Protein AF-A0A1J3CN14-F1 (afdb_monomer_lite)

Foldseek 3Di:
DWAKKWWAQEPVDPPIDIDIGDPVVLVVQQVPDDPPDPGTWIKRPFALVCVVPVVVVVVDDDDPVVPPVVDDDDGDGDIDTHPNHDDDDDDDPDDDDDDDDDDDDDDDD

InterPro domains:
  IPR003347 JmjC domain [PS51184] (36-109)
  IPR041667 Cupin-like domain 8 [PF13621] (17-107)

pLDDT: mean 92.44, std 7.73, range [60.28, 98.31]

Structure (mmCIF, N/CA/C/O backbone):
data_AF-A0A1J3CN14-F1
#
_entry.id   AF-A0A1J3CN14-F1
#
loop_
_atom_site.group_PDB
_atom_site.id
_atom_site.type_symbol
_atom_site.label_atom_id
_atom_site.label_alt_id
_atom_site.label_comp_id
_atom_site.label_asym_id
_atom_site.label_entity_id
_atom_site.label_seq_id
_atom_site.pdbx_PDB_ins_code
_atom_site.Cartn_x
_atom_site.Cartn_y
_atom_site.Cartn_z
_atom_site.occupancy
_atom_site.B_iso_or_equiv
_atom_site.auth_seq_id
_atom_site.auth_comp_id
_atom_site.auth_asym_id
_atom_site.auth_atom_id
_atom_site.pdbx_PDB_model_num
ATOM 1 N N . ARG A 1 1 ? 3.412 -10.934 12.738 1.00 88.69 1 ARG A N 1
ATOM 2 C CA . ARG A 1 1 ? 4.300 -9.919 12.120 1.00 88.69 1 ARG A CA 1
ATOM 3 C C . ARG A 1 1 ? 3.740 -8.526 12.441 1.00 88.69 1 ARG A C 1
ATOM 5 O O . ARG A 1 1 ? 2.516 -8.390 12.484 1.00 88.69 1 ARG A O 1
ATOM 12 N N . THR A 1 2 ? 4.585 -7.549 12.771 1.00 96.38 2 THR A N 1
ATOM 13 C CA . THR A 1 2 ? 4.204 -6.150 13.063 1.00 96.38 2 THR A CA 1
ATOM 14 C C . THR A 1 2 ? 4.349 -5.281 11.818 1.00 96.38 2 THR A C 1
ATOM 16 O O . THR A 1 2 ? 5.301 -5.467 11.072 1.00 96.38 2 THR A O 1
ATOM 19 N N . VAL A 1 3 ? 3.425 -4.351 11.591 1.00 97.31 3 VAL A N 1
ATOM 20 C CA . VAL A 1 3 ? 3.396 -3.454 10.428 1.00 97.31 3 VAL A CA 1
ATOM 21 C C . VAL A 1 3 ? 3.249 -2.000 10.879 1.00 97.31 3 VAL A C 1
ATOM 23 O O . VAL A 1 3 ? 2.529 -1.746 11.856 1.00 97.31 3 VAL A O 1
ATOM 26 N N . PRO A 1 4 ? 3.927 -1.050 10.214 1.00 97.50 4 PRO A N 1
ATOM 27 C CA . PRO A 1 4 ? 3.697 0.365 10.447 1.00 97.50 4 PRO A CA 1
ATOM 28 C C . PRO A 1 4 ? 2.340 0.758 9.861 1.00 97.50 4 PRO A C 1
ATOM 30 O O . PRO A 1 4 ? 1.968 0.331 8.766 1.00 97.50 4 PRO A O 1
ATOM 33 N N . VAL A 1 5 ? 1.590 1.563 10.602 1.00 96.88 5 VAL A N 1
ATOM 34 C CA . VAL A 1 5 ? 0.314 2.108 10.148 1.00 96.88 5 VAL A CA 1
ATOM 35 C C . VAL A 1 5 ? 0.229 3.587 10.475 1.00 96.88 5 VAL A C 1
ATOM 37 O O . VAL A 1 5 ? 0.582 4.019 11.571 1.00 96.88 5 VAL A O 1
ATOM 40 N N . GLU A 1 6 ? -0.269 4.359 9.525 1.00 96.75 6 GLU A N 1
ATOM 41 C CA . GLU A 1 6 ? -0.682 5.737 9.733 1.00 96.75 6 GLU A CA 1
ATOM 42 C C . GLU A 1 6 ? -2.041 5.762 10.429 1.00 96.75 6 GLU A C 1
ATOM 44 O O . GLU A 1 6 ? -2.938 4.989 10.080 1.00 96.75 6 GLU A O 1
ATOM 49 N N . VAL A 1 7 ? -2.193 6.642 11.414 1.00 94.19 7 VAL A N 1
ATOM 50 C CA . VAL A 1 7 ? -3.442 6.875 12.141 1.00 94.19 7 VAL A CA 1
ATOM 51 C C . VAL A 1 7 ? -3.788 8.353 12.034 1.00 94.19 7 VAL A C 1
ATOM 53 O O . VAL A 1 7 ? -2.951 9.202 12.338 1.00 94.19 7 VAL A O 1
ATOM 56 N N . GLY A 1 8 ? -5.016 8.641 11.608 1.00 91.12 8 GLY A N 1
ATOM 57 C CA . GLY A 1 8 ? -5.500 9.997 11.344 1.00 91.12 8 GLY A CA 1
ATOM 58 C C . GLY A 1 8 ? -5.773 10.240 9.859 1.00 91.12 8 GLY A C 1
ATOM 59 O O . GLY A 1 8 ? -5.596 9.359 9.016 1.00 91.12 8 GLY A O 1
ATOM 60 N N . LYS A 1 9 ? -6.230 11.448 9.518 1.00 88.56 9 LYS A N 1
ATOM 61 C CA . LYS A 1 9 ? -6.742 11.758 8.171 1.00 88.56 9 LYS A CA 1
ATOM 62 C C . LYS A 1 9 ? -5.689 11.663 7.056 1.00 88.56 9 LYS A C 1
ATOM 64 O O . LYS A 1 9 ? -5.998 11.134 5.990 1.00 88.56 9 LYS A O 1
ATOM 69 N N . ASN A 1 10 ? -4.507 12.246 7.258 1.00 90.19 10 ASN A N 1
ATOM 70 C CA . ASN A 1 10 ? -3.325 12.145 6.388 1.00 90.19 10 ASN A CA 1
ATOM 71 C C . ASN A 1 10 ? -2.117 12.838 7.042 1.00 90.19 10 ASN A C 1
ATOM 73 O O . ASN A 1 10 ? -2.291 13.601 7.988 1.00 90.19 10 ASN A O 1
ATOM 77 N N . TYR A 1 11 ? -0.921 12.640 6.481 1.00 89.38 11 TYR A N 1
ATOM 78 C CA . TYR A 1 11 ? 0.346 13.161 7.011 1.00 89.38 11 TYR A CA 1
ATOM 79 C C . TYR A 1 11 ? 0.493 14.695 7.040 1.00 89.38 11 TYR A C 1
ATOM 81 O O . TYR A 1 11 ? 1.484 15.192 7.567 1.00 89.38 11 TYR A O 1
ATOM 89 N N . LEU A 1 12 ? -0.452 15.466 6.486 1.00 93.44 12 LEU A N 1
ATOM 90 C CA . LEU A 1 12 ? -0.475 16.931 6.617 1.00 93.44 12 LEU A CA 1
ATOM 91 C C . LEU A 1 12 ? -1.304 17.404 7.821 1.00 93.44 12 LEU A C 1
ATOM 93 O O . LEU A 1 12 ? -1.328 18.599 8.113 1.00 93.44 12 LEU A O 1
ATOM 97 N N . CYS A 1 13 ? -2.028 16.508 8.495 1.00 91.94 13 CYS A N 1
ATOM 98 C CA . CYS A 1 13 ? -2.849 16.845 9.654 1.00 91.94 13 CYS A CA 1
ATOM 99 C C . CYS A 1 13 ? -2.041 16.747 10.959 1.00 91.94 13 CYS A C 1
ATOM 101 O O . CYS A 1 13 ? -1.181 15.887 11.112 1.00 91.94 13 CYS A O 1
ATOM 103 N N . THR A 1 14 ? -2.318 17.633 11.920 1.00 91.88 14 THR A N 1
ATOM 104 C CA . THR A 1 14 ? -1.562 17.742 13.186 1.00 91.88 14 THR A CA 1
ATOM 105 C C . THR A 1 14 ? -1.756 16.563 14.136 1.00 91.88 14 THR A C 1
ATOM 107 O O . THR A 1 14 ? -0.932 16.329 15.012 1.00 91.88 14 THR A O 1
ATOM 110 N N . ASP A 1 15 ? -2.876 15.864 14.001 1.00 89.81 15 ASP A N 1
ATOM 111 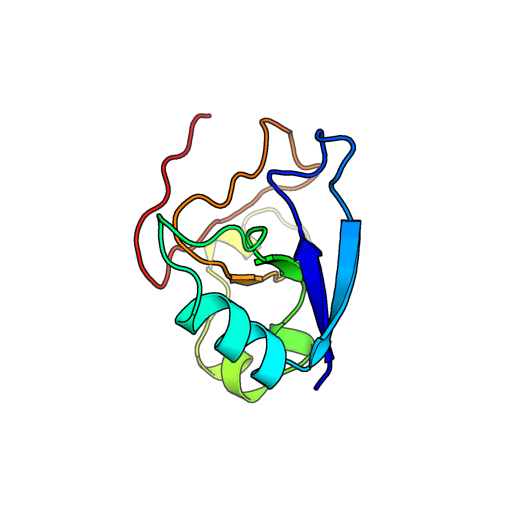C CA . ASP A 1 15 ? -3.265 14.671 14.751 1.00 89.81 15 ASP A CA 1
ATOM 112 C C . ASP A 1 15 ? -2.747 13.370 14.116 1.00 89.81 15 ASP A C 1
ATOM 114 O O . ASP A 1 15 ? -2.914 12.293 14.694 1.00 89.81 15 ASP A O 1
ATOM 118 N N . TRP A 1 16 ? -2.098 13.461 12.951 1.00 94.19 16 TRP A N 1
ATOM 119 C CA . TRP A 1 16 ? -1.496 12.313 12.293 1.00 94.19 16 TRP A CA 1
ATOM 120 C C . TRP A 1 16 ? -0.322 11.764 13.093 1.00 94.19 16 TRP A C 1
ATOM 122 O O . TRP A 1 16 ? 0.512 12.497 13.632 1.00 94.19 16 TRP A O 1
ATOM 132 N N . LYS A 1 17 ? -0.233 10.439 13.124 1.00 95.06 17 LYS A N 1
ATOM 133 C CA . LYS A 1 17 ? 0.874 9.715 13.744 1.00 95.06 17 LYS A CA 1
ATOM 134 C C . LYS A 1 17 ? 1.087 8.367 13.074 1.00 95.06 17 LYS A C 1
ATOM 136 O O . LYS A 1 17 ? 0.191 7.829 12.424 1.00 95.06 17 LYS A O 1
ATOM 141 N N . GLN A 1 18 ? 2.255 7.784 13.317 1.00 96.38 18 GLN A N 1
ATOM 142 C CA . GLN A 1 18 ? 2.546 6.397 12.971 1.00 96.38 18 GLN A CA 1
ATOM 143 C C . GLN A 1 18 ? 2.546 5.515 14.216 1.00 96.38 18 GLN A C 1
ATOM 145 O O . GLN A 1 18 ? 3.093 5.874 15.259 1.00 96.38 18 GLN A O 1
ATOM 150 N N . GLU A 1 19 ? 1.942 4.338 14.094 1.00 96.19 19 GLU A N 1
ATOM 151 C CA . GLU A 1 19 ? 1.954 3.295 15.114 1.00 96.19 19 GLU A CA 1
ATOM 152 C C . GLU A 1 19 ? 2.524 2.000 14.531 1.00 96.19 19 GLU A C 1
ATOM 154 O O . GLU A 1 19 ? 2.283 1.664 13.372 1.00 96.19 19 GLU A O 1
ATOM 159 N N . LEU A 1 20 ? 3.239 1.232 15.354 1.00 97.62 20 LEU A N 1
ATOM 160 C CA . LEU A 1 20 ? 3.627 -0.134 15.020 1.00 97.62 20 LEU A CA 1
ATOM 161 C C . LEU A 1 20 ? 2.636 -1.097 15.677 1.00 97.62 20 LEU A C 1
ATOM 163 O O . LEU A 1 20 ? 2.569 -1.190 16.903 1.00 97.62 20 LEU A O 1
ATOM 167 N N . VAL A 1 21 ? 1.861 -1.820 14.872 1.00 96.88 21 VAL A N 1
ATOM 168 C CA . VAL A 1 21 ? 0.826 -2.746 15.362 1.00 96.88 21 VAL A CA 1
ATOM 169 C C . VAL A 1 21 ? 1.007 -4.129 14.758 1.00 96.88 21 VAL A C 1
ATOM 171 O O . VAL A 1 21 ? 1.657 -4.292 13.731 1.00 96.88 21 VAL A O 1
ATOM 174 N N . THR A 1 22 ? 0.438 -5.168 15.369 1.00 97.25 22 THR A N 1
ATOM 175 C CA . THR A 1 22 ? 0.409 -6.483 14.712 1.00 97.25 22 THR A CA 1
ATOM 176 C C . THR A 1 22 ? -0.502 -6.436 13.487 1.00 97.25 22 THR A C 1
ATOM 178 O O . THR A 1 22 ? -1.523 -5.746 13.491 1.00 97.25 22 THR A O 1
ATOM 181 N N . PHE A 1 23 ? -0.171 -7.205 12.446 1.00 95.75 23 PHE A N 1
ATOM 182 C CA . PHE A 1 23 ? -0.998 -7.271 11.237 1.00 95.75 23 PHE A CA 1
ATOM 183 C C . PHE A 1 23 ? -2.442 -7.693 11.551 1.00 95.75 23 PHE A C 1
ATOM 185 O O . PHE A 1 23 ? -3.387 -7.082 11.063 1.00 95.75 23 PHE A O 1
ATOM 192 N N . SER A 1 24 ? -2.634 -8.651 12.465 1.00 95.88 24 SER A N 1
ATOM 193 C CA . SER A 1 24 ? -3.967 -9.039 12.944 1.00 95.88 24 SER A CA 1
ATOM 194 C C . SER A 1 24 ? -4.712 -7.871 13.592 1.00 95.88 24 SER A C 1
ATOM 196 O O . SER A 1 24 ? -5.890 -7.669 13.307 1.00 95.88 24 SER A O 1
ATOM 198 N N . LYS A 1 25 ? -4.035 -7.056 14.416 1.00 95.62 25 LYS A N 1
ATOM 199 C CA . LYS A 1 25 ? -4.668 -5.892 15.046 1.00 95.62 25 LYS A CA 1
ATOM 200 C C . LYS A 1 25 ? -5.066 -4.835 14.022 1.00 95.62 25 LYS A C 1
ATOM 202 O O . LYS A 1 25 ? -6.116 -4.213 14.151 1.00 95.62 25 LYS A O 1
ATOM 207 N N . PHE A 1 26 ? -4.241 -4.644 13.001 1.00 95.25 26 PHE A N 1
ATOM 208 C CA . PHE A 1 26 ? -4.561 -3.775 11.879 1.00 95.25 26 PHE A CA 1
ATOM 209 C C . PHE A 1 26 ? -5.800 -4.261 11.106 1.00 95.25 26 PHE A C 1
ATOM 211 O O . PHE A 1 26 ? -6.717 -3.473 10.878 1.00 95.25 26 PHE A O 1
ATOM 218 N N . LEU A 1 27 ? -5.896 -5.561 10.800 1.00 94.25 27 LEU A N 1
ATOM 219 C CA . LEU A 1 27 ? -7.082 -6.149 10.162 1.00 94.25 27 LEU A CA 1
ATOM 220 C C . LEU A 1 27 ? -8.354 -5.969 11.004 1.00 94.25 27 LEU A C 1
ATOM 222 O O . LEU A 1 27 ? -9.415 -5.664 10.457 1.00 94.25 27 LEU A O 1
ATOM 226 N N . GLU A 1 28 ? -8.258 -6.121 12.328 1.00 93.25 28 GLU A N 1
ATOM 227 C CA . GLU A 1 28 ? -9.369 -5.821 13.239 1.00 93.25 28 GLU A CA 1
ATOM 228 C C . GLU A 1 28 ? -9.811 -4.359 13.125 1.00 93.25 28 GLU A C 1
ATOM 230 O O . GLU A 1 28 ? -11.005 -4.109 12.967 1.00 93.25 28 GLU A O 1
ATOM 235 N N . ARG A 1 29 ? -8.865 -3.404 13.156 1.00 91.50 29 ARG A N 1
ATOM 236 C CA . ARG A 1 29 ? -9.155 -1.962 13.032 1.00 91.50 29 ARG A CA 1
ATOM 237 C C . ARG A 1 29 ? -9.858 -1.633 11.714 1.00 91.50 29 ARG A C 1
ATOM 239 O O . ARG A 1 29 ? -10.809 -0.858 11.719 1.00 91.50 29 ARG A O 1
ATOM 246 N N . ILE A 1 30 ? -9.434 -2.231 10.598 1.00 90.50 30 ILE A N 1
ATOM 247 C CA . ILE A 1 30 ? -10.097 -2.022 9.300 1.00 90.50 30 ILE A CA 1
ATOM 248 C C . ILE A 1 30 ? -11.514 -2.601 9.314 1.00 90.50 30 ILE A C 1
ATOM 250 O O . ILE A 1 30 ? -12.445 -1.941 8.862 1.00 90.50 30 ILE A O 1
ATOM 254 N N . ARG A 1 31 ? -11.703 -3.817 9.843 1.00 88.00 31 ARG A N 1
ATOM 255 C CA . ARG A 1 31 ? -13.024 -4.470 9.889 1.00 88.00 31 ARG A CA 1
ATOM 256 C C . ARG A 1 31 ? -14.041 -3.715 10.738 1.00 88.00 31 ARG A C 1
ATOM 258 O O . ARG A 1 31 ? -15.233 -3.783 10.449 1.00 88.00 31 ARG A O 1
ATOM 265 N N . THR A 1 32 ? -13.597 -3.059 11.806 1.00 85.19 32 THR A N 1
ATOM 266 C CA . THR A 1 32 ? -14.474 -2.304 12.710 1.00 85.19 32 THR A CA 1
ATOM 267 C C . THR A 1 32 ? -14.642 -0.844 12.309 1.00 85.19 32 THR A C 1
ATOM 269 O O . THR A 1 32 ? -15.492 -0.173 12.897 1.00 85.19 32 THR A O 1
ATOM 272 N N . ASN A 1 33 ? -13.896 -0.362 11.307 1.00 77.31 33 ASN A N 1
ATOM 273 C CA . ASN A 1 33 ? -1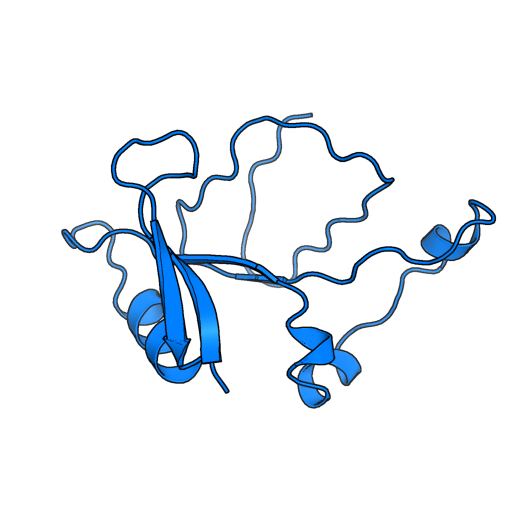4.025 0.992 10.786 1.00 77.31 33 ASN A CA 1
ATOM 274 C C . ASN A 1 33 ? -15.418 1.170 10.162 1.00 77.31 33 ASN A C 1
ATOM 276 O O . ASN A 1 33 ? -15.714 0.658 9.080 1.00 77.31 33 ASN A O 1
ATOM 280 N N . LYS A 1 34 ? -16.302 1.853 10.893 1.00 70.81 34 LYS A N 1
ATOM 281 C CA . LYS A 1 34 ? -17.642 2.209 10.429 1.00 70.81 34 LYS A CA 1
ATOM 282 C C . LYS A 1 34 ? -17.674 3.709 10.137 1.00 70.81 34 LYS A C 1
ATOM 284 O O . LYS A 1 34 ? -17.090 4.469 10.907 1.00 70.81 34 LYS A O 1
ATOM 289 N N . PRO A 1 35 ? -18.447 4.162 9.134 1.00 63.34 35 PRO A N 1
ATOM 290 C CA . PRO A 1 35 ? -18.577 5.588 8.813 1.00 63.34 35 PRO A CA 1
ATOM 291 C C . PRO A 1 35 ? -19.020 6.464 9.998 1.00 63.34 35 PRO A C 1
ATOM 293 O O . PRO A 1 35 ? -18.769 7.661 10.006 1.00 63.34 35 PRO A O 1
ATOM 296 N N . SER A 1 36 ? -19.687 5.873 10.996 1.00 60.28 36 SER A N 1
ATOM 297 C CA . SER A 1 36 ? -20.183 6.541 12.204 1.00 60.28 36 SER A CA 1
ATOM 298 C C . SER A 1 36 ? -19.319 6.315 13.452 1.00 60.28 36 SER A C 1
ATOM 300 O O . SER A 1 36 ? -19.732 6.694 14.546 1.00 60.28 36 SER A O 1
ATOM 302 N N . SER A 1 37 ? -18.180 5.626 13.340 1.00 63.72 37 SER A N 1
ATOM 303 C CA . SER A 1 37 ? -17.288 5.398 14.480 1.00 63.72 37 SER A CA 1
ATOM 304 C C . SER A 1 37 ? -16.321 6.567 14.636 1.00 63.72 37 SER A C 1
ATOM 306 O O . SER A 1 37 ? -15.714 6.989 13.661 1.00 63.72 37 SER A O 1
ATOM 308 N N . SER A 1 38 ? -16.123 7.044 15.865 1.00 64.94 38 SER A N 1
ATOM 309 C CA . SER A 1 38 ? -15.115 8.054 16.224 1.00 64.94 38 SER A CA 1
ATOM 310 C C . SER A 1 38 ? -13.674 7.518 16.173 1.00 64.94 38 SER A C 1
ATOM 312 O O . SER A 1 38 ? -12.797 8.034 16.859 1.00 64.94 38 SER A O 1
ATOM 314 N N . VAL A 1 39 ? -13.444 6.405 15.472 1.00 70.75 39 VAL A N 1
ATOM 315 C CA . VAL A 1 39 ? -12.146 5.737 15.414 1.00 70.75 39 VAL A CA 1
ATOM 316 C C . VAL A 1 39 ? -11.389 6.295 14.222 1.00 70.75 39 VAL A C 1
ATOM 318 O O . VAL A 1 39 ? -11.838 6.162 13.084 1.00 70.75 39 VAL A O 1
ATOM 321 N N . GLU A 1 40 ? -10.232 6.890 14.501 1.00 80.38 40 GLU A N 1
ATOM 322 C CA . GLU A 1 40 ? -9.335 7.418 13.478 1.00 80.38 40 GLU A CA 1
ATOM 323 C C . GLU A 1 40 ? -9.002 6.347 12.424 1.00 80.38 40 GLU A C 1
ATOM 325 O O . GLU A 1 40 ? -8.688 5.197 12.777 1.00 80.38 40 GLU A O 1
ATOM 330 N N . PRO A 1 41 ? -9.070 6.683 11.122 1.00 86.25 41 PRO A N 1
ATOM 331 C CA . PRO A 1 41 ? -8.756 5.733 10.071 1.00 86.25 41 PRO A CA 1
ATOM 332 C C . PRO A 1 41 ? -7.309 5.264 10.216 1.00 86.25 41 PRO A C 1
ATOM 334 O O . PRO A 1 41 ? -6.414 6.026 10.574 1.00 86.25 41 PRO A O 1
ATOM 337 N N . THR A 1 42 ? -7.099 3.973 9.960 1.00 93.69 42 THR A N 1
ATOM 338 C CA . THR A 1 42 ? -5.775 3.354 9.985 1.00 93.69 42 THR A CA 1
ATOM 339 C C . THR A 1 42 ? -5.389 2.953 8.569 1.00 93.69 42 THR A C 1
ATOM 341 O O . THR A 1 42 ? -6.153 2.253 7.902 1.00 93.69 42 THR A O 1
ATOM 344 N N . TYR A 1 43 ? -4.213 3.374 8.120 1.00 96.62 43 TYR A N 1
ATOM 345 C CA . TYR A 1 43 ? -3.740 3.170 6.757 1.00 96.62 43 TYR A CA 1
ATOM 346 C C . TYR A 1 43 ? -2.323 2.593 6.766 1.00 96.62 43 TYR A C 1
ATOM 348 O O . TYR A 1 43 ? -1.388 3.226 7.240 1.00 96.62 43 TYR A O 1
ATOM 356 N N . LEU A 1 44 ? -2.153 1.378 6.248 1.00 97.69 44 LEU A N 1
ATOM 357 C CA . LEU A 1 44 ? -0.834 0.847 5.920 1.00 97.69 44 LEU A CA 1
ATOM 358 C C . LEU A 1 44 ? -0.458 1.434 4.562 1.00 97.69 44 LEU A C 1
ATOM 360 O O . LEU A 1 44 ? -1.000 1.024 3.535 1.00 97.69 44 LEU A O 1
ATOM 364 N N . ALA A 1 45 ? 0.412 2.433 4.574 1.00 96.75 45 ALA A N 1
ATOM 365 C CA . ALA A 1 45 ? 0.849 3.148 3.387 1.00 96.75 45 ALA A CA 1
ATOM 366 C C . ALA A 1 45 ? 2.340 2.917 3.159 1.00 96.75 45 ALA A C 1
ATOM 368 O O . ALA A 1 45 ? 3.109 2.885 4.116 1.00 96.75 45 ALA A O 1
ATOM 369 N N . GLN A 1 46 ? 2.728 2.773 1.888 1.00 95.19 46 GLN A N 1
ATOM 370 C CA . GLN A 1 46 ? 4.129 2.779 1.456 1.00 95.19 46 GLN A CA 1
ATOM 371 C C . GLN A 1 46 ? 5.024 1.793 2.234 1.00 95.19 46 GLN A C 1
ATOM 373 O O . GLN A 1 46 ? 6.147 2.114 2.613 1.00 95.19 46 GLN A O 1
ATOM 378 N N . HIS A 1 47 ? 4.516 0.585 2.493 1.00 96.75 47 HIS A N 1
ATOM 379 C CA . HIS A 1 47 ? 5.245 -0.430 3.260 1.00 96.75 47 HIS A CA 1
ATOM 380 C C . HIS A 1 47 ? 5.648 -1.607 2.365 1.00 96.75 47 HIS A C 1
ATOM 382 O O . HIS A 1 47 ? 4.762 -2.129 1.677 1.00 96.75 47 HIS A O 1
ATOM 388 N N . PRO A 1 48 ? 6.908 -2.087 2.397 1.00 96.69 48 PRO A N 1
ATOM 389 C CA . PRO A 1 48 ? 7.362 -3.263 1.649 1.00 96.69 48 PRO A CA 1
ATOM 390 C C . PRO A 1 48 ? 6.820 -4.565 2.264 1.00 96.69 48 PRO A C 1
ATOM 392 O O . PRO A 1 48 ? 7.541 -5.420 2.779 1.00 96.69 48 PRO A O 1
ATOM 395 N N . LEU A 1 49 ? 5.494 -4.715 2.252 1.00 96.88 49 LEU A N 1
ATOM 396 C CA . LEU A 1 49 ? 4.784 -5.813 2.903 1.00 96.88 49 LEU A CA 1
ATOM 397 C C . LEU A 1 49 ? 5.159 -7.174 2.308 1.00 96.88 49 LEU A C 1
ATOM 399 O O . LEU A 1 49 ? 5.152 -8.168 3.027 1.00 96.88 49 LEU A O 1
ATOM 403 N N . PHE A 1 50 ? 5.495 -7.213 1.021 1.00 96.56 50 PHE A N 1
ATOM 404 C CA . PHE A 1 50 ? 5.822 -8.439 0.296 1.00 96.56 50 PHE A CA 1
ATOM 405 C C . PHE A 1 50 ? 7.206 -8.990 0.655 1.00 96.56 50 PHE A C 1
ATOM 407 O O . PHE A 1 50 ? 7.380 -10.202 0.667 1.00 96.56 50 PHE A O 1
ATOM 414 N N . ASP A 1 51 ? 8.145 -8.126 1.051 1.00 94.50 51 ASP A N 1
ATOM 415 C CA . ASP A 1 51 ? 9.434 -8.550 1.619 1.00 94.50 51 ASP A CA 1
ATOM 416 C C . ASP A 1 51 ? 9.250 -9.075 3.047 1.00 94.50 51 ASP A C 1
ATOM 418 O O . ASP A 1 51 ? 10.003 -9.914 3.544 1.00 94.50 51 ASP A O 1
ATOM 422 N N . GLN A 1 52 ? 8.219 -8.574 3.735 1.00 95.06 52 GLN A N 1
ATOM 423 C CA . GLN A 1 52 ? 7.875 -9.026 5.070 1.00 95.06 52 GLN A CA 1
ATOM 424 C C . GLN A 1 52 ? 7.025 -10.298 5.061 1.00 95.06 52 GLN A C 1
ATOM 426 O O . GLN A 1 52 ? 7.054 -11.012 6.058 1.00 95.06 52 GLN A O 1
ATOM 431 N N . ILE A 1 53 ? 6.237 -10.585 4.025 1.00 95.31 53 ILE A N 1
ATOM 432 C CA . ILE A 1 53 ? 5.321 -11.734 3.946 1.00 95.31 53 ILE A CA 1
ATOM 433 C C . ILE A 1 53 ? 5.476 -12.387 2.572 1.00 95.31 53 ILE A C 1
ATOM 435 O O . ILE A 1 53 ? 4.733 -12.073 1.644 1.00 95.31 53 ILE A O 1
ATOM 439 N N . ASN A 1 54 ? 6.444 -13.298 2.461 1.00 95.12 54 ASN A N 1
ATOM 440 C CA . ASN A 1 54 ? 6.794 -13.959 1.201 1.00 95.12 54 ASN A CA 1
ATOM 441 C C . ASN A 1 54 ? 5.603 -14.674 0.554 1.00 95.12 54 ASN A C 1
ATOM 443 O O . ASN A 1 54 ? 5.486 -14.677 -0.660 1.00 95.12 54 ASN A O 1
ATOM 447 N N . GLU A 1 55 ? 4.676 -15.206 1.348 1.00 97.06 55 GLU A N 1
ATOM 448 C CA . GLU A 1 55 ? 3.479 -15.864 0.825 1.00 97.06 55 GLU A CA 1
ATOM 449 C C . GLU A 1 55 ? 2.606 -14.905 -0.007 1.00 97.06 55 GLU A C 1
ATOM 451 O O . GLU A 1 55 ? 1.992 -15.327 -0.975 1.00 97.06 55 GLU A O 1
ATOM 456 N N . LEU A 1 56 ? 2.591 -13.602 0.315 1.00 96.50 56 LEU A N 1
ATOM 457 C CA . LEU A 1 56 ? 1.903 -12.585 -0.496 1.00 96.50 56 LEU A CA 1
ATOM 458 C C . LEU A 1 56 ? 2.714 -12.170 -1.729 1.00 96.50 56 LEU A C 1
ATOM 460 O O . LEU A 1 56 ? 2.164 -11.596 -2.667 1.00 96.50 56 LEU A O 1
ATOM 464 N N . ARG A 1 57 ? 4.034 -12.386 -1.716 1.00 96.38 57 ARG A N 1
ATOM 465 C CA . ARG A 1 57 ? 4.916 -12.061 -2.843 1.00 96.38 57 ARG A CA 1
ATOM 466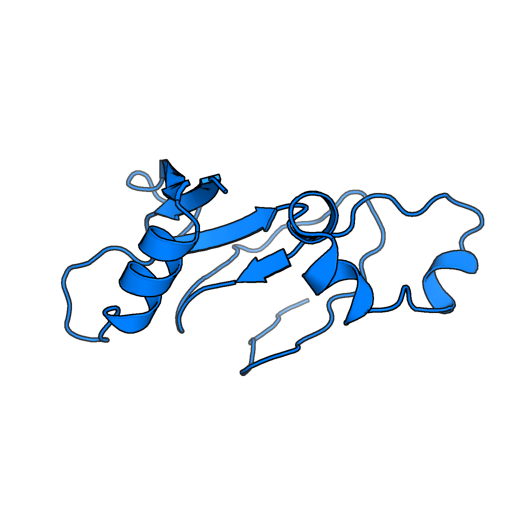 C C . ARG A 1 57 ? 4.680 -13.000 -4.023 1.00 96.38 57 ARG A C 1
ATOM 468 O O . ARG A 1 57 ? 4.857 -12.557 -5.159 1.00 96.38 57 ARG A O 1
ATOM 475 N N . ASP A 1 58 ? 4.270 -14.234 -3.741 1.00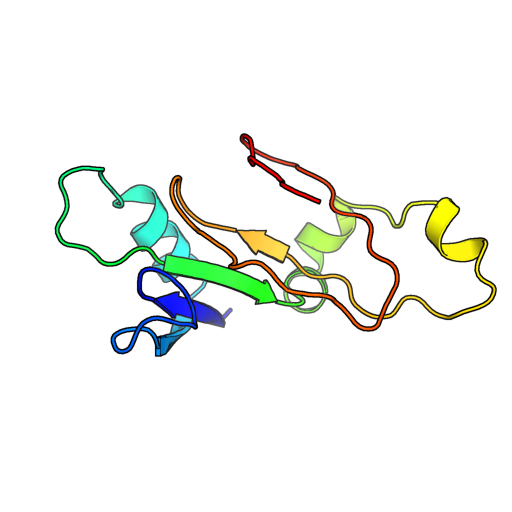 97.38 58 ASP A N 1
ATOM 476 C CA . ASP A 1 58 ? 3.942 -15.262 -4.734 1.00 97.38 58 ASP A CA 1
ATOM 477 C C . ASP A 1 58 ? 2.640 -14.951 -5.497 1.00 97.38 58 ASP A C 1
ATOM 479 O O . ASP A 1 58 ? 2.459 -15.409 -6.624 1.00 97.38 58 ASP A O 1
ATOM 483 N N . ASP A 1 59 ? 1.771 -14.105 -4.932 1.00 98.00 59 ASP A N 1
ATOM 484 C CA . ASP A 1 59 ? 0.497 -13.697 -5.541 1.00 98.00 59 ASP A CA 1
ATOM 485 C C . ASP A 1 59 ? 0.640 -12.555 -6.567 1.00 98.00 59 ASP A C 1
ATOM 487 O O . ASP A 1 59 ? -0.343 -12.148 -7.194 1.00 98.00 59 ASP A O 1
ATOM 491 N N . ILE A 1 60 ? 1.845 -11.997 -6.737 1.00 97.38 60 ILE A N 1
ATOM 492 C CA . ILE A 1 60 ? 2.096 -10.842 -7.609 1.00 97.38 60 ILE A CA 1
ATOM 493 C C . ILE A 1 60 ? 3.330 -11.029 -8.494 1.00 97.38 60 ILE A C 1
ATOM 495 O O . ILE A 1 60 ? 4.302 -11.700 -8.148 1.00 97.38 60 ILE A O 1
ATOM 499 N N . CYS A 1 61 ? 3.332 -10.350 -9.640 1.00 96.56 61 CYS A N 1
ATOM 500 C CA . CYS A 1 61 ? 4.477 -10.272 -10.539 1.00 96.56 61 CYS A CA 1
ATOM 501 C C . CYS A 1 61 ? 4.921 -8.820 -10.752 1.00 96.56 61 CYS A C 1
ATOM 503 O O . CYS A 1 61 ? 4.164 -7.874 -10.525 1.00 96.56 61 CYS A O 1
ATOM 505 N N . ILE A 1 62 ? 6.171 -8.648 -11.184 1.00 95.62 62 ILE A N 1
ATOM 506 C CA . ILE A 1 62 ? 6.679 -7.348 -11.625 1.00 95.62 62 ILE A CA 1
ATOM 507 C C . ILE A 1 62 ? 6.259 -7.158 -13.088 1.00 95.62 62 ILE A C 1
ATOM 509 O O . ILE A 1 62 ? 6.569 -8.033 -13.894 1.00 95.62 62 ILE A O 1
ATOM 513 N N . PRO A 1 63 ? 5.566 -6.062 -13.453 1.00 95.44 63 PRO A N 1
ATOM 514 C CA . PRO A 1 63 ? 5.196 -5.809 -14.842 1.00 95.44 63 PRO A CA 1
ATOM 515 C C . PRO A 1 63 ? 6.424 -5.667 -15.749 1.00 95.44 63 PRO A C 1
ATOM 517 O O . PRO A 1 63 ? 7.364 -4.954 -15.400 1.00 95.44 63 PRO A O 1
ATOM 520 N N . ASP A 1 64 ? 6.377 -6.247 -16.952 1.00 94.06 64 ASP A N 1
ATOM 521 C CA . ASP A 1 64 ? 7.500 -6.223 -17.906 1.00 94.06 64 ASP A CA 1
ATOM 522 C C . ASP A 1 64 ? 7.981 -4.799 -18.248 1.00 94.06 64 ASP A C 1
ATOM 524 O O . ASP A 1 64 ? 9.165 -4.561 -18.489 1.00 94.06 64 ASP A O 1
ATOM 528 N N . TYR A 1 65 ? 7.077 -3.815 -18.201 1.00 93.50 65 TYR A N 1
ATOM 529 C CA . TYR A 1 65 ? 7.392 -2.401 -18.426 1.00 93.50 65 TYR A CA 1
ATOM 530 C C . TYR A 1 65 ? 8.450 -1.843 -17.465 1.00 93.50 65 TYR A C 1
ATOM 532 O O . TYR A 1 65 ? 9.161 -0.905 -17.826 1.00 93.50 65 TYR A O 1
ATOM 540 N N . CYS A 1 66 ? 8.596 -2.419 -16.268 1.00 93.12 66 CYS A N 1
ATOM 541 C CA . CYS A 1 66 ? 9.609 -1.999 -15.303 1.00 93.12 66 CYS A CA 1
ATOM 542 C C . CYS A 1 66 ? 11.044 -2.206 -15.817 1.00 93.12 66 CYS A C 1
ATOM 544 O O . CYS A 1 66 ? 11.948 -1.520 -15.350 1.00 93.12 66 CYS A O 1
ATOM 546 N N . PHE A 1 67 ? 11.261 -3.091 -16.794 1.00 91.12 67 PHE A N 1
ATOM 547 C CA . PHE A 1 67 ? 12.593 -3.391 -17.333 1.00 91.12 67 PHE A CA 1
ATOM 548 C C . PHE A 1 67 ? 13.004 -2.493 -18.511 1.00 91.12 67 PHE A C 1
ATOM 550 O O . PHE A 1 67 ? 14.152 -2.533 -18.946 1.00 91.12 67 PHE A O 1
ATOM 557 N N . VAL A 1 68 ? 12.099 -1.654 -19.029 1.00 91.69 68 VAL A N 1
ATOM 558 C CA . VAL A 1 68 ? 12.362 -0.822 -20.220 1.00 91.69 68 VAL A CA 1
ATOM 559 C C . VAL A 1 68 ? 13.301 0.352 -19.915 1.00 91.69 68 VAL A C 1
ATOM 561 O O . VAL A 1 68 ? 14.047 0.792 -20.785 1.00 91.69 68 VAL A O 1
ATOM 564 N N . GLY A 1 69 ? 13.289 0.866 -18.682 1.00 84.56 69 GLY A N 1
ATOM 565 C CA . GLY A 1 69 ? 14.006 2.089 -18.303 1.00 84.56 69 GLY A CA 1
ATOM 566 C C . GLY A 1 69 ? 15.512 1.934 -18.060 1.00 84.56 69 GLY A C 1
ATOM 567 O O . GLY A 1 69 ? 16.160 2.921 -17.725 1.00 84.56 69 GLY A O 1
ATOM 568 N N . GLY A 1 70 ? 16.070 0.722 -18.170 1.00 80.19 70 GLY A N 1
ATOM 569 C CA . GLY A 1 70 ? 17.498 0.452 -17.931 1.00 80.19 70 GLY A CA 1
ATOM 570 C C . GLY A 1 70 ? 17.972 0.650 -16.482 1.00 80.19 70 GLY A C 1
ATOM 571 O O . GLY A 1 70 ? 19.170 0.572 -16.224 1.00 80.19 70 GLY A O 1
ATOM 572 N N . GLY A 1 71 ? 17.053 0.918 -15.550 1.00 82.75 71 GLY A N 1
ATOM 573 C CA . GLY A 1 71 ? 17.316 1.038 -14.117 1.00 82.75 71 GLY A CA 1
ATOM 574 C C . GLY A 1 71 ? 16.860 -0.190 -13.331 1.00 82.75 71 GLY A C 1
ATOM 575 O O . GLY A 1 71 ? 16.189 -1.077 -13.858 1.00 82.75 71 GLY A O 1
ATOM 576 N N . GLU A 1 72 ? 17.208 -0.223 -12.048 1.00 86.31 72 GLU A N 1
ATOM 577 C CA . GLU A 1 72 ? 16.774 -1.273 -11.125 1.00 86.31 72 GLU A CA 1
ATOM 578 C C . GLU A 1 72 ? 15.398 -0.963 -10.523 1.00 86.31 72 GLU A C 1
ATOM 580 O O . GLU A 1 72 ? 15.029 0.200 -10.312 1.00 86.31 72 GLU A O 1
ATOM 585 N N . LEU A 1 73 ? 14.648 -2.022 -10.209 1.00 88.25 73 LEU A N 1
ATOM 586 C CA . LEU A 1 73 ? 13.391 -1.917 -9.476 1.00 88.25 73 LEU A CA 1
ATOM 587 C C . LEU A 1 73 ? 13.656 -1.297 -8.096 1.00 88.25 73 LEU A C 1
ATOM 589 O O . LEU A 1 73 ? 14.423 -1.845 -7.314 1.00 88.25 73 LEU A O 1
ATOM 593 N N . GLN A 1 74 ? 13.007 -0.167 -7.805 1.00 89.00 74 GLN A N 1
ATOM 594 C CA . GLN A 1 74 ? 13.280 0.602 -6.586 1.00 89.00 74 GLN A CA 1
ATOM 595 C C . GLN A 1 74 ? 12.586 0.025 -5.350 1.00 89.00 74 GLN A C 1
ATOM 597 O O . GLN A 1 74 ? 13.239 -0.465 -4.436 1.00 89.00 74 GLN A O 1
ATOM 602 N N . SER A 1 75 ? 11.255 0.100 -5.291 1.00 91.25 75 SER A N 1
ATOM 603 C CA . SER A 1 75 ? 10.494 -0.379 -4.135 1.00 91.25 75 SER A CA 1
ATOM 604 C C . SER A 1 75 ? 9.207 -1.064 -4.567 1.00 91.25 75 SER A C 1
ATOM 606 O O . SER A 1 75 ? 8.546 -0.633 -5.513 1.00 91.25 75 SER A O 1
ATOM 608 N N . LEU A 1 76 ? 8.856 -2.134 -3.854 1.00 96.00 76 LEU A N 1
ATOM 609 C CA . LEU A 1 76 ? 7.609 -2.867 -4.023 1.00 96.00 76 LEU A CA 1
ATOM 610 C C . LEU A 1 76 ? 6.769 -2.708 -2.757 1.00 96.00 76 LEU A C 1
ATOM 612 O O . LEU A 1 76 ? 6.917 -3.451 -1.789 1.00 96.00 76 LEU A O 1
ATOM 616 N N . ASN A 1 77 ? 5.893 -1.708 -2.766 1.00 97.44 77 ASN A N 1
ATOM 617 C CA . ASN A 1 77 ? 5.110 -1.330 -1.597 1.00 97.44 77 ASN A CA 1
ATOM 618 C C . ASN A 1 77 ? 3.655 -1.793 -1.691 1.00 97.44 77 ASN A C 1
ATOM 620 O O . ASN A 1 77 ? 3.077 -1.915 -2.770 1.00 97.44 77 ASN A O 1
ATOM 624 N N . ALA A 1 78 ? 3.047 -1.999 -0.527 1.00 97.88 78 ALA A N 1
ATOM 625 C CA . ALA A 1 78 ? 1.620 -2.198 -0.366 1.00 97.88 78 ALA A CA 1
ATOM 626 C C . ALA A 1 78 ? 0.961 -0.932 0.194 1.00 97.88 78 ALA A C 1
ATOM 628 O O . ALA A 1 78 ? 1.508 -0.240 1.056 1.00 97.88 78 ALA A O 1
ATOM 629 N N . TRP A 1 79 ? -0.264 -0.683 -0.269 1.00 98.00 79 TRP A N 1
ATOM 630 C CA . TRP A 1 79 ? -1.177 0.299 0.304 1.00 98.00 79 TRP A CA 1
ATOM 631 C C . TRP A 1 79 ? -2.477 -0.404 0.652 1.00 98.00 79 TRP A C 1
ATOM 633 O O . TRP A 1 79 ? -3.186 -0.880 -0.236 1.00 98.00 79 TRP A O 1
ATOM 643 N N . PHE A 1 80 ? -2.804 -0.453 1.936 1.00 96.94 80 PHE A N 1
ATOM 644 C CA . PHE A 1 80 ? -3.961 -1.170 2.443 1.00 96.94 80 PHE A CA 1
ATOM 645 C C . PHE A 1 80 ? -4.648 -0.340 3.525 1.00 96.94 80 PHE A C 1
ATOM 647 O O . PHE A 1 80 ? -4.019 0.111 4.476 1.00 96.94 80 PHE A O 1
ATOM 654 N N . GLY A 1 81 ? -5.947 -0.103 3.378 1.00 95.12 81 GLY A N 1
ATOM 655 C CA . GLY A 1 81 ? -6.728 0.675 4.330 1.00 95.12 81 GLY A CA 1
ATOM 656 C C . GLY A 1 81 ? -8.225 0.616 4.029 1.00 95.12 81 GLY A C 1
ATOM 657 O O . GLY A 1 81 ? -8.625 0.054 3.005 1.00 95.12 81 GLY A O 1
ATOM 658 N N . PRO A 1 82 ? -9.057 1.173 4.921 1.00 92.81 82 PRO A N 1
ATOM 659 C CA . PRO A 1 82 ? -10.495 1.287 4.717 1.00 92.81 82 PRO A CA 1
ATOM 660 C C . PRO A 1 82 ? -10.828 2.340 3.648 1.00 92.81 82 PRO A C 1
ATOM 662 O O . PRO A 1 82 ? -9.966 3.073 3.161 1.00 92.81 82 PRO A O 1
ATOM 665 N N . ALA A 1 83 ? -12.110 2.451 3.299 1.00 91.12 83 ALA A N 1
ATOM 666 C CA . ALA A 1 83 ? -12.586 3.565 2.486 1.00 91.12 83 ALA A CA 1
ATOM 667 C C . ALA A 1 83 ? -12.308 4.909 3.187 1.00 91.12 83 ALA A C 1
ATOM 669 O O . ALA A 1 83 ? -12.477 5.028 4.398 1.00 91.12 83 ALA A O 1
ATOM 670 N N . GLY A 1 84 ? -11.917 5.924 2.413 1.00 89.94 84 GLY A N 1
ATOM 671 C CA . GLY A 1 84 ? -11.674 7.277 2.921 1.00 89.94 84 GLY A CA 1
ATOM 672 C C . GLY A 1 84 ? -10.226 7.581 3.310 1.00 89.94 84 GLY A C 1
ATOM 673 O O . GLY A 1 84 ? -9.955 8.716 3.690 1.00 89.94 84 GLY A O 1
ATOM 674 N N . THR A 1 85 ? -9.290 6.634 3.178 1.00 94.00 85 THR A N 1
ATOM 675 C CA . THR A 1 85 ? -7.861 6.963 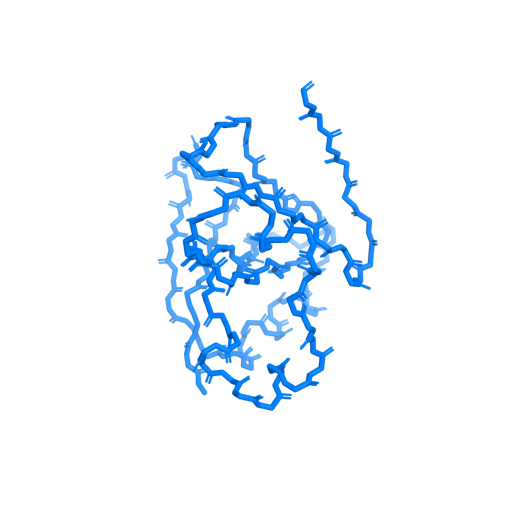3.274 1.00 94.00 85 THR A CA 1
ATOM 676 C C . THR A 1 85 ? -7.459 7.922 2.157 1.00 94.00 85 THR A C 1
ATOM 678 O O . THR A 1 85 ? -7.910 7.805 1.014 1.00 94.00 85 THR A O 1
ATOM 681 N N . VAL A 1 86 ? -6.621 8.901 2.497 1.00 94.88 86 VAL A N 1
ATOM 682 C CA . VAL A 1 86 ? -6.168 9.937 1.568 1.00 94.88 86 VAL A CA 1
ATOM 683 C C . VAL A 1 86 ? -4.654 10.024 1.630 1.00 94.88 86 VAL A C 1
ATOM 685 O O . VAL A 1 86 ? -4.087 10.265 2.690 1.00 94.88 86 VAL A O 1
ATOM 688 N N . THR A 1 87 ? -4.017 9.901 0.470 1.00 96.50 87 THR A N 1
ATOM 689 C CA . THR A 1 87 ? -2.644 10.360 0.263 1.00 96.50 87 THR A CA 1
ATOM 690 C C . THR A 1 87 ? -2.729 11.739 -0.407 1.00 96.50 87 THR A C 1
ATOM 692 O O . THR A 1 87 ? -3.255 11.821 -1.520 1.00 96.50 87 THR A O 1
ATOM 695 N N . PRO A 1 88 ? -2.320 12.832 0.267 1.00 97.06 88 PRO A N 1
ATOM 696 C CA . PRO A 1 88 ? -2.273 14.176 -0.305 1.00 97.06 88 PRO A CA 1
ATOM 697 C C . PRO A 1 88 ? -1.493 14.254 -1.622 1.00 97.06 88 PRO A C 1
ATOM 699 O O . PRO A 1 88 ? -0.701 13.372 -1.939 1.00 97.06 88 PRO A O 1
ATOM 702 N N . LEU A 1 89 ? -1.705 15.326 -2.391 1.00 97.81 89 LEU A N 1
ATOM 703 C CA . LEU A 1 89 ? -0.977 15.565 -3.640 1.00 97.81 89 LEU A CA 1
ATOM 704 C C . LEU A 1 89 ? 0.529 15.695 -3.366 1.00 97.81 89 LEU A C 1
ATOM 706 O O . LEU A 1 89 ? 0.939 16.479 -2.510 1.00 97.81 89 LEU A O 1
ATOM 710 N N . HIS A 1 90 ? 1.335 14.936 -4.100 1.00 96.88 90 HIS A N 1
ATOM 711 C CA . HIS A 1 90 ? 2.792 14.911 -3.996 1.00 96.88 90 HIS A CA 1
ATOM 712 C C . HIS A 1 90 ? 3.405 14.459 -5.329 1.00 96.88 90 HIS A C 1
ATOM 714 O O . HIS A 1 90 ? 2.680 14.128 -6.268 1.00 96.88 90 HIS A O 1
ATOM 720 N N . HIS A 1 91 ? 4.737 14.455 -5.399 1.00 96.25 91 HIS A N 1
ATOM 721 C CA . HIS A 1 91 ? 5.487 13.790 -6.461 1.00 96.25 91 HIS A CA 1
ATOM 722 C C . HIS A 1 91 ? 6.449 12.774 -5.838 1.00 96.25 91 HIS A C 1
ATOM 724 O O . HIS A 1 91 ? 6.939 12.998 -4.729 1.00 96.25 91 HIS A O 1
ATOM 730 N N . ASP A 1 92 ? 6.726 11.701 -6.574 1.00 94.44 92 ASP A N 1
ATOM 731 C CA . ASP A 1 92 ? 7.734 10.701 -6.229 1.00 94.44 92 ASP A CA 1
ATOM 732 C C . ASP A 1 92 ? 9.012 10.919 -7.061 1.00 94.44 92 ASP A C 1
ATOM 734 O O . ASP A 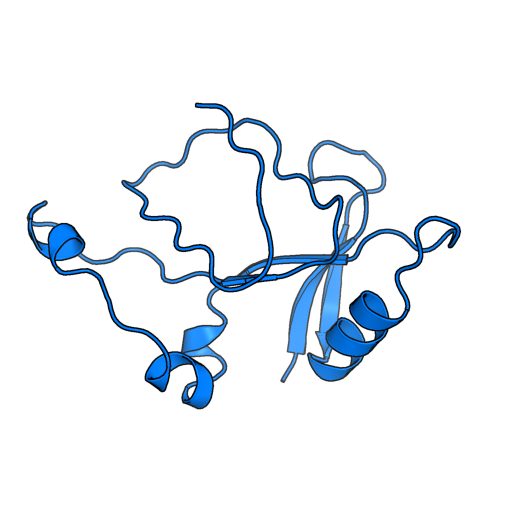1 92 ? 8.928 11.369 -8.208 1.00 94.44 92 ASP A O 1
ATOM 738 N N . PRO A 1 93 ? 10.200 10.561 -6.540 1.00 92.31 93 PRO A N 1
ATOM 739 C CA . PRO A 1 93 ? 11.463 10.687 -7.271 1.00 92.31 93 PRO A CA 1
ATOM 740 C C . PRO A 1 93 ? 11.665 9.617 -8.362 1.00 92.31 93 PRO A C 1
ATOM 742 O O . PRO A 1 93 ? 12.619 9.705 -9.135 1.00 92.31 93 PRO A O 1
ATOM 745 N N . HIS A 1 94 ? 10.805 8.596 -8.426 1.00 91.56 94 HIS A N 1
ATOM 746 C CA . HIS A 1 94 ? 10.928 7.457 -9.339 1.00 91.56 94 HIS A CA 1
ATOM 747 C C . HIS A 1 94 ? 9.657 7.256 -10.169 1.00 91.56 94 HIS A C 1
ATOM 749 O O . HIS A 1 94 ? 8.564 7.656 -9.770 1.00 91.56 94 HIS A O 1
ATOM 755 N N . HIS A 1 95 ? 9.786 6.582 -11.314 1.00 93.00 95 HIS A N 1
ATOM 756 C CA . HIS A 1 95 ? 8.629 6.110 -12.074 1.00 93.00 95 HIS A CA 1
ATOM 757 C C . HIS A 1 95 ? 7.839 5.075 -11.265 1.00 93.00 95 HIS A C 1
ATOM 759 O O . HIS A 1 95 ? 8.429 4.235 -10.585 1.00 93.00 95 HIS A O 1
ATOM 765 N N . ASN A 1 96 ? 6.509 5.119 -11.356 1.00 95.19 96 ASN A N 1
ATOM 766 C CA . ASN A 1 96 ? 5.629 4.295 -10.533 1.00 95.19 96 ASN A CA 1
ATOM 767 C C . ASN A 1 96 ? 4.575 3.573 -11.388 1.00 95.19 96 ASN A C 1
ATOM 769 O O . ASN A 1 96 ? 4.038 4.141 -12.340 1.00 95.19 96 ASN A O 1
ATOM 773 N N . ILE A 1 97 ? 4.261 2.331 -11.016 1.00 95.81 97 ILE A N 1
ATOM 774 C CA . ILE A 1 97 ? 3.104 1.582 -11.509 1.00 95.81 97 ILE A CA 1
ATOM 775 C C . ILE A 1 97 ? 2.235 1.243 -10.298 1.00 95.81 97 ILE A C 1
ATOM 777 O O . ILE A 1 97 ? 2.599 0.411 -9.470 1.00 95.81 97 ILE A O 1
ATOM 781 N N . LEU A 1 98 ? 1.057 1.863 -10.216 1.00 97.38 98 LEU A N 1
ATOM 782 C CA . LEU A 1 98 ? 0.076 1.569 -9.174 1.00 97.38 98 LEU A CA 1
ATOM 783 C C . LEU A 1 98 ? -0.928 0.517 -9.663 1.00 97.38 98 LEU A C 1
ATOM 785 O O . LEU A 1 98 ? -1.773 0.805 -10.509 1.00 97.38 98 LEU A O 1
ATOM 789 N N . ALA A 1 99 ? -0.875 -0.685 -9.087 1.00 97.75 99 ALA A N 1
ATOM 790 C CA . ALA A 1 99 ? -1.829 -1.762 -9.359 1.00 97.75 99 ALA A CA 1
ATOM 791 C C . ALA A 1 99 ? -2.936 -1.818 -8.287 1.00 97.75 99 ALA A C 1
ATOM 793 O O . ALA A 1 99 ? -2.664 -2.012 -7.101 1.00 97.75 99 ALA A O 1
ATOM 794 N N . GLN A 1 100 ? -4.202 -1.659 -8.691 1.00 98.19 100 GLN A N 1
ATOM 795 C CA . GLN A 1 100 ? -5.352 -1.764 -7.785 1.00 98.19 100 GLN A CA 1
ATOM 796 C C . GLN A 1 100 ? -5.839 -3.218 -7.699 1.00 98.19 100 GLN A C 1
ATOM 798 O O . GLN A 1 100 ? -6.334 -3.754 -8.684 1.00 98.19 100 GLN A O 1
ATOM 803 N N . VAL A 1 101 ? -5.755 -3.831 -6.511 1.00 97.88 101 VAL A N 1
ATOM 804 C CA . VAL A 1 101 ? -6.195 -5.227 -6.290 1.00 97.88 101 VAL A CA 1
ATOM 805 C C . VAL A 1 101 ? -7.645 -5.308 -5.791 1.00 97.88 101 VAL A C 1
ATOM 807 O O . VAL A 1 101 ? -8.443 -6.068 -6.326 1.00 97.88 101 VAL A O 1
ATOM 810 N N . VAL A 1 102 ? -8.017 -4.512 -4.777 1.00 97.25 102 VAL A N 1
ATOM 811 C CA . VAL A 1 102 ? -9.361 -4.545 -4.159 1.00 97.25 102 VAL A CA 1
ATOM 812 C C . VAL A 1 102 ? -9.940 -3.141 -4.030 1.00 97.25 102 VAL A C 1
ATOM 814 O O . VAL A 1 102 ? -9.272 -2.241 -3.531 1.00 97.25 102 VAL A O 1
ATOM 817 N N . GLY A 1 103 ? -11.204 -2.948 -4.414 1.00 97.06 103 GLY A N 1
ATOM 818 C CA . GLY A 1 103 ? -11.909 -1.669 -4.277 1.00 97.06 103 GLY A CA 1
ATOM 819 C C . GLY A 1 103 ? -11.586 -0.668 -5.392 1.00 97.06 103 GLY A C 1
ATOM 820 O O . GLY A 1 103 ? -11.222 -1.054 -6.498 1.00 97.06 103 GLY A O 1
ATOM 821 N N . LYS A 1 104 ? -11.758 0.629 -5.112 1.00 97.75 104 LYS A N 1
ATOM 822 C CA . LYS A 1 104 ? -11.536 1.721 -6.075 1.00 97.75 104 LYS A CA 1
ATOM 823 C C . LYS A 1 104 ? -10.816 2.898 -5.421 1.00 97.75 104 LYS A C 1
ATOM 825 O O . LYS A 1 104 ? -11.101 3.223 -4.270 1.00 97.75 104 LYS A O 1
ATOM 830 N N . LYS A 1 105 ? -9.941 3.563 -6.176 1.00 98.12 105 LYS A N 1
ATOM 831 C CA . LYS A 1 105 ? -9.286 4.819 -5.791 1.00 98.12 105 LYS A CA 1
ATOM 832 C C . LYS A 1 105 ? -9.635 5.912 -6.794 1.00 98.12 105 LYS A C 1
ATOM 834 O O . LYS A 1 105 ? -9.653 5.671 -7.996 1.00 98.12 105 LYS A O 1
ATOM 839 N N . TYR A 1 106 ? -9.910 7.109 -6.288 1.00 98.31 106 TYR A N 1
ATOM 840 C CA . TYR A 1 106 ? -9.912 8.318 -7.104 1.00 98.31 106 TYR A CA 1
ATOM 841 C C . TYR A 1 106 ? -8.481 8.856 -7.154 1.00 98.31 106 TYR A C 1
ATOM 843 O O . TYR A 1 106 ? -7.860 9.031 -6.106 1.00 98.31 106 TYR A O 1
ATOM 851 N N . ILE A 1 107 ? -7.970 9.097 -8.360 1.00 98.19 107 ILE A N 1
ATOM 852 C CA . ILE A 1 107 ? -6.610 9.584 -8.599 1.00 98.19 107 ILE A CA 1
ATOM 853 C C . ILE A 1 107 ? -6.713 10.861 -9.430 1.00 98.19 107 ILE A C 1
ATOM 855 O O . ILE A 1 107 ? -7.431 10.897 -10.430 1.00 98.19 107 ILE A O 1
ATOM 859 N N . ARG A 1 108 ? -6.000 11.905 -9.001 1.00 97.75 108 ARG A N 1
ATOM 860 C CA . ARG A 1 108 ? -5.796 13.138 -9.763 1.00 97.75 108 ARG A CA 1
ATOM 861 C C . ARG A 1 108 ? -4.309 13.242 -10.078 1.00 97.75 108 ARG A C 1
ATOM 863 O O . ARG A 1 108 ? -3.506 13.125 -9.155 1.00 97.75 108 ARG A O 1
ATOM 870 N N . LEU A 1 109 ? -4.000 13.426 -11.358 1.00 95.69 109 LEU A N 1
ATOM 871 C CA . LEU A 1 109 ? -2.657 13.657 -11.884 1.00 95.69 109 LEU A CA 1
ATOM 872 C C . LEU A 1 109 ? -2.516 15.134 -12.247 1.00 95.69 109 LEU A C 1
ATOM 874 O O . LEU A 1 109 ? -3.507 15.678 -12.791 1.00 95.69 109 LEU A O 1
#

Sequence (109 aa):
RTVPVEVGKNYLCTDWKQELVTFSKFLERIRTNKPSSSVEPTYLAQHPLFDQINELRDDICIPDYCFVGGGELQSLNAWFGPAGTVTPLHHDPHHNILAQVVGKKYIRL

Secondary structure (DSSP, 8-state):
-EEEEEESS-TTSTT-EEEEEEHHHHHHHHHH--TT--PPPEEEEEE-HHHH-HHHHTT----GGGGTTSSPP----EEE--TT----S---SS-------SS------

Radius of gyration: 15.19 Å; chains: 1; bounding box: 38×34×36 Å

Organism: Noccaea caerulescens (NCBI:txid107243)